Protein AF-X1NGL9-F1 (afdb_monomer_lite)

Structure (mmCIF, N/CA/C/O backbone):
data_AF-X1NGL9-F1
#
_entry.id   AF-X1NGL9-F1
#
loop_
_atom_site.group_PDB
_atom_site.id
_atom_site.type_symbol
_atom_site.label_atom_id
_atom_site.label_alt_id
_atom_site.label_comp_id
_atom_site.label_asym_id
_atom_site.label_entity_id
_atom_site.label_seq_id
_atom_site.pdbx_PDB_ins_code
_atom_site.Cartn_x
_atom_site.Cartn_y
_atom_site.Cartn_z
_atom_site.occupancy
_atom_site.B_iso_or_equiv
_atom_site.auth_seq_id
_atom_site.auth_comp_id
_atom_site.auth_asym_id
_atom_site.auth_atom_id
_atom_site.pdbx_PDB_model_num
ATOM 1 N N . MET A 1 1 ? 33.090 30.933 17.695 1.00 59.09 1 MET A N 1
ATOM 2 C CA . MET A 1 1 ? 31.628 31.175 17.557 1.00 59.09 1 MET A CA 1
ATOM 3 C C . MET A 1 1 ? 31.164 31.366 16.109 1.00 59.09 1 MET A C 1
ATOM 5 O O . MET A 1 1 ? 30.162 30.763 15.754 1.00 59.09 1 MET A O 1
ATOM 9 N N . LYS A 1 2 ? 31.8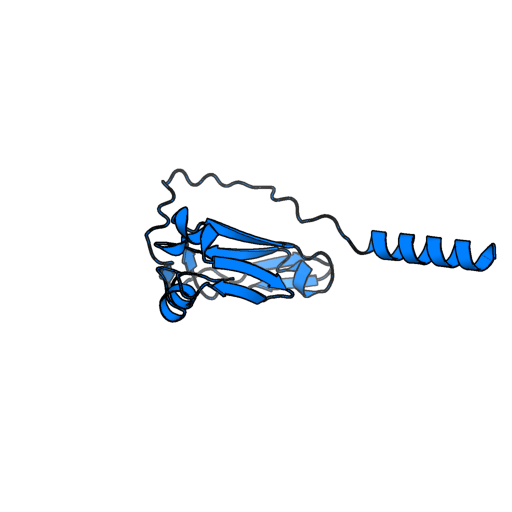51 32.154 15.259 1.00 54.31 2 LYS A N 1
ATOM 10 C CA . LYS A 1 2 ? 31.454 32.348 13.844 1.00 54.31 2 LYS A CA 1
ATOM 11 C C . LYS A 1 2 ? 31.524 31.061 13.002 1.00 54.31 2 LYS A C 1
ATOM 13 O O . LYS A 1 2 ? 30.588 30.763 12.278 1.00 54.31 2 LYS A O 1
ATOM 18 N N . THR A 1 3 ? 32.570 30.256 13.178 1.00 60.88 3 THR A N 1
ATOM 19 C CA . THR A 1 3 ? 32.771 28.967 12.487 1.00 60.88 3 THR A CA 1
ATOM 20 C C . THR A 1 3 ? 31.727 27.905 12.842 1.00 60.88 3 THR A C 1
ATOM 22 O O . THR A 1 3 ? 31.226 27.233 11.951 1.00 60.88 3 THR A O 1
ATOM 25 N N . ILE A 1 4 ? 31.323 27.809 14.114 1.00 69.69 4 ILE A N 1
ATOM 26 C CA . ILE A 1 4 ? 30.252 26.896 14.559 1.00 69.69 4 ILE A CA 1
ATOM 27 C C . ILE A 1 4 ? 28.901 27.294 13.952 1.00 69.69 4 ILE A C 1
ATOM 29 O O . ILE A 1 4 ? 28.158 26.427 13.510 1.00 69.69 4 ILE A O 1
ATOM 33 N N . LYS A 1 5 ? 28.599 28.599 13.871 1.00 59.50 5 LYS A N 1
ATOM 34 C CA . LYS A 1 5 ? 27.375 29.084 13.214 1.00 59.50 5 LYS A CA 1
ATOM 35 C C . LYS A 1 5 ? 27.372 28.789 11.709 1.00 59.50 5 LYS A C 1
ATOM 37 O O . LYS A 1 5 ? 26.340 28.387 11.193 1.00 59.50 5 LYS A O 1
ATOM 42 N N . ILE A 1 6 ? 28.513 28.929 11.029 1.00 69.88 6 ILE A N 1
ATOM 43 C CA . ILE A 1 6 ? 28.652 28.592 9.601 1.00 69.88 6 ILE A CA 1
ATOM 44 C C . ILE A 1 6 ? 28.466 27.086 9.374 1.00 69.88 6 ILE A C 1
ATOM 46 O O . ILE A 1 6 ? 27.727 26.697 8.476 1.00 69.88 6 ILE A O 1
ATOM 50 N N . LEU A 1 7 ? 29.062 26.240 10.220 1.00 68.56 7 LEU A N 1
ATOM 51 C CA . LEU A 1 7 ? 28.894 24.788 10.137 1.00 68.56 7 LEU A CA 1
ATOM 52 C C . LEU A 1 7 ? 27.434 24.370 10.380 1.00 68.56 7 LEU A C 1
ATOM 54 O O . LEU A 1 7 ? 26.912 23.535 9.651 1.00 68.56 7 LEU A O 1
ATOM 58 N N . LEU A 1 8 ? 26.753 24.991 11.351 1.00 69.50 8 LEU A N 1
ATOM 59 C CA . LEU A 1 8 ? 25.343 24.716 11.638 1.00 69.50 8 LEU A CA 1
ATOM 60 C C . LEU A 1 8 ? 24.433 25.113 10.465 1.00 69.50 8 LEU A C 1
ATOM 62 O O . LEU A 1 8 ? 23.533 24.361 10.105 1.00 69.50 8 LEU A O 1
ATOM 66 N N . VAL A 1 9 ? 24.695 26.266 9.839 1.00 73.19 9 VAL A N 1
ATOM 67 C CA . VAL A 1 9 ? 23.958 26.731 8.653 1.00 73.19 9 VAL A CA 1
ATOM 68 C C . VAL A 1 9 ? 24.190 25.799 7.465 1.00 73.19 9 VAL A C 1
ATOM 70 O O . VAL A 1 9 ? 23.229 25.454 6.790 1.00 73.19 9 VAL A O 1
ATOM 73 N N . LEU A 1 10 ? 25.420 25.330 7.239 1.00 70.62 10 LEU A N 1
ATOM 74 C CA . LEU A 1 10 ? 25.724 24.383 6.161 1.00 70.62 10 LEU A CA 1
ATOM 75 C C . LEU A 1 10 ? 25.082 23.008 6.385 1.00 70.62 10 LEU A C 1
ATOM 77 O O . LEU A 1 10 ? 24.603 22.418 5.425 1.00 70.62 10 LEU A O 1
ATOM 81 N N . VAL A 1 11 ? 25.011 22.519 7.627 1.00 70.50 11 VAL A N 1
ATOM 82 C CA . VAL A 1 11 ? 24.317 21.262 7.967 1.00 70.50 11 VAL A CA 1
ATOM 83 C C . VAL A 1 11 ? 22.807 21.386 7.754 1.00 70.50 11 VAL A C 1
ATOM 85 O O . VAL A 1 11 ? 22.203 20.485 7.180 1.00 70.50 11 VAL A O 1
ATOM 88 N N . ILE A 1 12 ? 22.199 22.508 8.153 1.00 64.75 12 ILE A N 1
ATOM 89 C CA . ILE A 1 12 ? 20.773 22.776 7.909 1.00 64.75 12 ILE A CA 1
ATOM 90 C C . ILE A 1 12 ? 20.499 22.897 6.404 1.00 64.75 12 ILE A C 1
ATOM 92 O O . ILE A 1 12 ? 19.533 22.312 5.922 1.00 64.75 12 ILE A O 1
ATOM 96 N N . LEU A 1 13 ? 21.378 23.575 5.655 1.00 56.34 13 LEU A N 1
ATOM 97 C CA . LEU A 1 13 ? 21.262 23.718 4.203 1.00 56.34 13 LEU A CA 1
ATOM 98 C C . LEU A 1 13 ? 21.395 22.360 3.488 1.00 56.34 13 LEU A C 1
ATOM 100 O O . LEU A 1 13 ? 20.606 22.059 2.595 1.00 56.34 13 LEU A O 1
ATOM 104 N N . PHE A 1 14 ? 22.322 21.501 3.928 1.00 57.69 14 PHE A N 1
ATOM 105 C CA . PHE A 1 14 ? 22.457 20.124 3.435 1.00 57.69 14 PHE A CA 1
ATOM 106 C C . PHE A 1 14 ? 21.235 19.254 3.762 1.00 57.69 14 PHE A C 1
ATOM 108 O O . PHE A 1 14 ? 20.799 18.481 2.912 1.00 57.69 14 PHE A O 1
ATOM 115 N N . LEU A 1 15 ? 20.651 19.393 4.958 1.00 54.09 15 LEU A N 1
ATOM 116 C CA . LEU A 1 15 ? 19.433 18.673 5.349 1.00 54.09 15 LEU A CA 1
ATOM 117 C C . LEU A 1 15 ? 18.215 19.097 4.512 1.00 54.09 15 LEU A C 1
ATOM 119 O O . LEU A 1 15 ? 17.375 18.254 4.208 1.00 54.09 15 LEU A O 1
ATOM 123 N N . SER A 1 16 ? 18.129 20.364 4.093 1.00 50.31 16 SER A N 1
ATOM 124 C CA . SER A 1 16 ? 17.039 20.854 3.233 1.00 50.31 16 SER A CA 1
ATOM 125 C C . SER A 1 16 ? 17.126 20.409 1.768 1.00 50.31 16 SER A C 1
ATOM 127 O O . SER A 1 16 ? 16.098 20.363 1.102 1.00 50.31 16 SER A O 1
ATOM 129 N N . ILE A 1 17 ? 18.310 20.041 1.265 1.00 52.09 17 ILE A N 1
ATOM 130 C CA . ILE A 1 17 ? 18.498 19.573 -0.126 1.00 52.09 17 ILE A CA 1
ATOM 131 C C . ILE A 1 17 ? 18.129 18.080 -0.276 1.00 52.09 17 ILE A C 1
ATOM 133 O O . ILE A 1 17 ? 17.976 17.580 -1.385 1.00 52.09 17 ILE A O 1
ATOM 137 N N . ALA A 1 18 ? 17.933 17.354 0.831 1.00 49.56 18 ALA A N 1
ATOM 138 C CA . ALA A 1 18 ? 17.594 15.928 0.814 1.00 49.56 18 ALA A CA 1
ATOM 139 C C . ALA A 1 18 ? 16.103 15.622 0.547 1.00 49.56 18 ALA A C 1
ATOM 141 O O . ALA A 1 18 ? 15.739 14.451 0.434 1.00 49.56 18 ALA A O 1
ATOM 142 N N . CYS A 1 19 ? 15.244 16.640 0.436 1.00 48.62 19 CYS A N 1
ATOM 143 C CA . CYS A 1 19 ? 13.865 16.480 -0.021 1.00 48.62 19 CYS A CA 1
ATOM 144 C C . CYS A 1 19 ? 13.793 16.802 -1.514 1.00 48.62 19 CYS A C 1
ATOM 146 O O . CYS A 1 19 ? 13.626 17.955 -1.900 1.00 48.62 19 CYS A O 1
ATOM 148 N N . SER A 1 20 ? 13.922 15.784 -2.360 1.00 54.19 20 SER A N 1
ATOM 149 C CA . SER A 1 20 ? 13.525 15.902 -3.765 1.00 54.19 20 SER A CA 1
ATOM 150 C C . SER A 1 20 ? 12.012 16.125 -3.847 1.00 54.19 20 SER A C 1
ATOM 152 O O . SER A 1 20 ? 11.256 15.630 -3.005 1.00 54.19 20 SER A O 1
ATOM 154 N N . GLU A 1 21 ? 11.586 16.899 -4.844 1.00 58.03 21 GLU A N 1
ATOM 155 C CA . GLU A 1 21 ? 10.178 17.224 -5.061 1.00 58.03 21 GLU A CA 1
ATOM 156 C C . GLU A 1 21 ? 9.337 15.940 -5.180 1.00 58.03 21 GLU A C 1
ATOM 158 O O . GLU A 1 21 ? 9.787 14.959 -5.786 1.00 58.03 21 GLU A O 1
ATOM 163 N N . PRO A 1 22 ? 8.143 15.895 -4.558 1.00 58.66 22 PRO A N 1
ATOM 164 C CA . PRO A 1 22 ? 7.245 14.763 -4.713 1.00 58.66 22 PRO A CA 1
ATOM 165 C C . PRO A 1 22 ? 6.886 14.592 -6.196 1.00 58.66 22 PRO A C 1
ATOM 167 O O . PRO A 1 22 ? 6.785 15.586 -6.915 1.00 58.66 22 PRO A O 1
ATOM 170 N N . PRO A 1 23 ? 6.694 13.349 -6.662 1.00 56.59 23 PRO A N 1
ATOM 171 C CA . PRO A 1 23 ? 6.366 13.092 -8.058 1.00 56.59 23 PRO A CA 1
ATOM 172 C C . PRO A 1 23 ? 5.095 13.850 -8.459 1.00 56.59 23 PRO A C 1
ATOM 174 O O . PRO A 1 23 ? 4.084 13.805 -7.755 1.00 56.59 23 PRO A O 1
ATOM 177 N N . GLU A 1 24 ? 5.154 14.535 -9.596 1.00 57.03 24 GLU A N 1
ATOM 178 C CA . GLU A 1 24 ? 4.003 15.199 -10.198 1.00 57.03 24 GLU A CA 1
ATOM 179 C C . GLU A 1 24 ? 3.027 14.132 -10.722 1.00 57.03 24 GLU A C 1
ATOM 181 O O . GLU A 1 24 ? 3.393 13.288 -11.540 1.00 57.03 24 GLU A O 1
ATOM 186 N N . ILE A 1 25 ? 1.787 14.121 -10.222 1.00 57.50 25 ILE A N 1
ATOM 187 C CA . ILE A 1 25 ? 0.737 13.206 -10.696 1.00 57.50 25 ILE A CA 1
ATOM 188 C C . ILE A 1 25 ? 0.128 13.822 -11.961 1.00 57.50 25 ILE A C 1
ATOM 190 O O . ILE A 1 25 ? -0.794 14.630 -11.880 1.00 57.50 25 ILE A O 1
ATOM 194 N N . THR A 1 26 ? 0.683 13.491 -13.127 1.00 50.06 26 THR A N 1
ATOM 195 C CA . THR A 1 26 ? 0.393 14.204 -14.387 1.00 50.06 26 THR A CA 1
ATOM 196 C C . THR A 1 26 ? -0.835 13.682 -15.149 1.00 50.06 26 THR A C 1
ATOM 198 O O . THR A 1 26 ? -1.324 14.364 -16.043 1.00 50.06 26 THR A O 1
ATOM 201 N N . GLU A 1 27 ? -1.396 12.522 -14.789 1.00 51.50 27 GLU A N 1
ATOM 202 C CA . GLU A 1 27 ? -2.585 11.971 -15.458 1.00 51.50 27 GLU A CA 1
ATOM 203 C C . GLU A 1 27 ? -3.645 11.487 -14.463 1.00 51.50 27 GLU A C 1
ATOM 205 O O . GLU A 1 27 ? -3.597 10.371 -13.946 1.00 51.50 27 GLU A O 1
ATOM 210 N N . ILE A 1 28 ? -4.672 12.312 -14.240 1.00 54.31 28 ILE A N 1
ATOM 211 C CA . ILE A 1 28 ? -5.953 11.830 -13.717 1.00 54.31 28 ILE A CA 1
ATOM 212 C C . ILE A 1 28 ? -6.701 11.228 -14.907 1.00 54.31 28 ILE A C 1
ATOM 214 O O . ILE A 1 28 ? -7.479 11.906 -15.581 1.00 54.31 28 ILE A O 1
ATOM 218 N N . THR A 1 29 ? -6.464 9.946 -15.191 1.00 50.25 29 THR A N 1
ATOM 219 C CA . THR A 1 29 ? -7.369 9.199 -16.071 1.00 50.25 29 THR A CA 1
ATOM 220 C C . THR A 1 29 ? -8.699 9.090 -15.335 1.00 50.25 29 THR A C 1
ATOM 222 O O . THR A 1 29 ? -8.876 8.246 -14.458 1.00 50.25 29 THR A O 1
ATOM 225 N N . THR A 1 30 ? -9.627 9.996 -15.641 1.00 48.62 30 THR A N 1
ATOM 226 C CA . THR A 1 30 ? -10.991 9.936 -15.116 1.00 48.62 30 THR A CA 1
ATOM 227 C C . THR A 1 30 ? -11.668 8.745 -15.780 1.00 48.62 30 THR A C 1
ATOM 229 O O . THR A 1 30 ? -12.245 8.857 -16.859 1.00 48.62 30 THR A O 1
ATOM 232 N N . SER A 1 31 ? -11.543 7.571 -15.162 1.00 57.81 31 SER A N 1
ATOM 233 C CA . SER A 1 31 ? -12.419 6.441 -15.447 1.00 57.81 31 SER A CA 1
ATOM 234 C C . SER A 1 31 ? -13.853 6.936 -15.255 1.00 57.81 31 SER A C 1
ATOM 236 O O . SER A 1 31 ? -14.202 7.412 -14.178 1.00 57.81 31 SER A O 1
ATOM 238 N N . SER A 1 32 ? -14.679 6.849 -16.295 1.00 58.72 32 SER A N 1
ATOM 239 C CA . SER A 1 32 ? -16.066 7.329 -16.285 1.00 58.72 32 SER A CA 1
ATOM 240 C C . SER A 1 32 ? -17.009 6.484 -15.414 1.00 58.72 32 SER A C 1
ATOM 242 O O . SER A 1 32 ? -18.217 6.707 -15.437 1.00 58.72 32 SER A O 1
ATOM 244 N N . GLY A 1 33 ? -16.491 5.472 -14.711 1.00 65.81 33 GLY A N 1
ATOM 245 C CA . GLY A 1 33 ? -17.251 4.602 -13.819 1.00 65.81 33 GLY A CA 1
ATOM 246 C C . GLY A 1 33 ? -17.362 5.159 -12.400 1.00 65.81 33 GLY A C 1
ATOM 247 O O . GLY A 1 33 ? -16.438 5.789 -11.889 1.00 65.81 33 GLY A O 1
ATOM 248 N N . GLU A 1 34 ? -18.494 4.895 -11.751 1.00 82.19 34 GLU A N 1
ATOM 249 C CA . GLU A 1 34 ? -18.710 5.199 -10.336 1.00 82.19 34 GLU A CA 1
ATOM 250 C C . GLU A 1 34 ? -17.719 4.415 -9.455 1.00 82.19 34 GLU A C 1
ATOM 252 O O . GLU A 1 34 ? -17.606 3.190 -9.557 1.00 82.19 34 GLU A O 1
ATOM 257 N N . ILE A 1 35 ? -17.001 5.118 -8.573 1.00 87.50 35 ILE A N 1
ATOM 258 C CA . ILE A 1 35 ? -16.101 4.486 -7.602 1.00 87.50 35 ILE A CA 1
ATOM 259 C C . ILE A 1 35 ? -16.950 3.842 -6.506 1.00 87.50 35 ILE A C 1
ATOM 261 O O . ILE A 1 35 ? -17.440 4.515 -5.600 1.00 87.50 35 ILE A O 1
ATOM 265 N N . ASN A 1 36 ? -17.083 2.520 -6.558 1.00 93.75 36 ASN A N 1
ATOM 266 C CA . ASN A 1 36 ? -17.742 1.750 -5.510 1.00 93.75 36 ASN A CA 1
ATOM 267 C C . ASN A 1 36 ? -16.709 1.146 -4.555 1.00 93.75 36 ASN A C 1
ATOM 269 O O . ASN A 1 36 ? -16.174 0.080 -4.838 1.00 93.75 36 ASN A O 1
ATOM 273 N N . VAL A 1 37 ? -16.462 1.792 -3.414 1.00 95.25 37 VAL A N 1
ATOM 274 C CA . VAL A 1 37 ? -15.513 1.310 -2.388 1.00 95.25 37 VAL A CA 1
ATOM 275 C C . VAL A 1 37 ? -16.028 0.124 -1.566 1.00 95.25 37 VAL A C 1
ATOM 277 O O . VAL A 1 37 ? -15.332 -0.343 -0.675 1.00 95.25 37 VAL A O 1
ATOM 280 N N . MET A 1 38 ? -17.244 -0.364 -1.817 1.00 96.44 38 MET A N 1
ATOM 281 C CA . MET A 1 38 ? -17.838 -1.477 -1.067 1.00 96.44 38 MET A CA 1
ATOM 282 C C . MET A 1 38 ? -17.517 -2.852 -1.668 1.00 96.44 38 MET A C 1
ATOM 284 O O . MET A 1 38 ? -18.007 -3.860 -1.165 1.00 96.44 38 MET A O 1
ATOM 288 N N . VAL A 1 39 ? -16.713 -2.915 -2.731 1.00 96.06 39 VAL A N 1
ATOM 289 C CA . VAL A 1 39 ? -16.287 -4.174 -3.361 1.00 96.06 39 VAL A CA 1
ATOM 290 C C . VAL A 1 39 ? -14.867 -4.533 -2.950 1.00 96.06 39 VAL A C 1
ATOM 292 O O . VAL A 1 39 ? -14.047 -3.655 -2.687 1.00 96.06 39 VAL A O 1
ATOM 295 N N . ASP A 1 40 ? -14.579 -5.831 -2.893 1.00 97.31 40 ASP A N 1
ATOM 296 C CA . ASP A 1 40 ? -13.214 -6.298 -2.675 1.00 97.31 40 ASP A CA 1
ATOM 297 C C . ASP A 1 40 ? -12.338 -6.084 -3.919 1.00 97.31 40 ASP A C 1
ATOM 299 O O . ASP A 1 40 ? -12.843 -6.130 -5.049 1.00 97.31 40 ASP A O 1
ATOM 303 N N . PRO A 1 41 ? -11.020 -5.881 -3.738 1.00 97.00 41 PRO A N 1
ATOM 304 C CA . PRO A 1 41 ? -10.086 -5.831 -4.846 1.00 97.00 41 PRO A CA 1
ATOM 305 C C . PRO A 1 41 ? -10.089 -7.139 -5.635 1.00 97.00 41 PRO A C 1
ATOM 307 O O . PRO A 1 41 ? -10.112 -8.233 -5.068 1.00 97.00 41 PRO A O 1
ATOM 310 N N . VAL A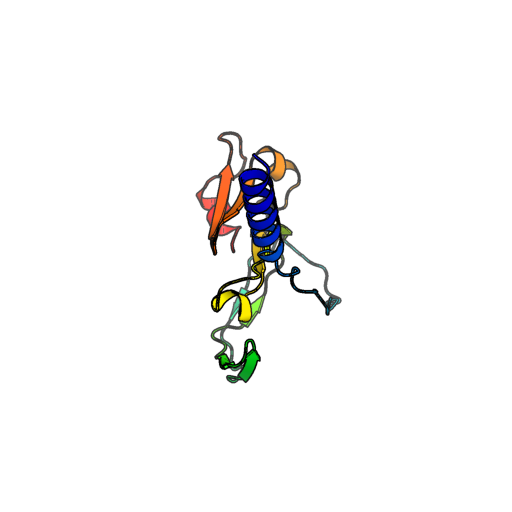 1 42 ? -10.001 -7.026 -6.956 1.00 96.75 42 VAL A N 1
ATOM 311 C CA . VAL A 1 42 ? -9.992 -8.174 -7.861 1.00 96.75 42 VAL A CA 1
ATOM 312 C C . VAL A 1 42 ? -8.606 -8.315 -8.469 1.00 96.75 42 VAL A C 1
ATOM 314 O O . VAL A 1 42 ? -8.097 -7.396 -9.109 1.00 96.75 42 VAL A O 1
ATOM 317 N N . GLN A 1 43 ? -8.012 -9.495 -8.294 1.00 97.25 43 GLN A N 1
ATOM 318 C CA . GLN A 1 43 ? -6.778 -9.888 -8.962 1.00 97.25 43 GLN A CA 1
ATOM 319 C C . GLN A 1 43 ? -7.064 -11.024 -9.941 1.00 97.25 43 GLN A C 1
ATOM 321 O O . GLN A 1 43 ? -7.662 -12.035 -9.578 1.00 97.25 43 GLN A O 1
ATOM 326 N N . THR A 1 44 ? -6.603 -10.878 -11.178 1.00 98.12 44 THR A N 1
ATOM 327 C CA . THR A 1 44 ? -6.731 -11.892 -12.231 1.00 98.12 44 THR A CA 1
ATOM 328 C C . THR A 1 44 ? -5.386 -12.148 -12.903 1.00 98.12 44 THR A C 1
ATOM 330 O O . THR A 1 44 ? -4.432 -11.378 -12.755 1.00 98.12 44 THR A O 1
ATOM 333 N N . SER A 1 45 ? -5.289 -13.255 -13.639 1.00 97.81 45 SER A N 1
ATOM 334 C CA . SER A 1 45 ? -4.131 -13.531 -14.489 1.00 97.81 45 SER A CA 1
ATOM 335 C C . SER A 1 45 ? -3.969 -12.443 -15.547 1.00 97.81 45 SER A C 1
ATOM 337 O O . SER A 1 45 ? -4.956 -11.997 -16.131 1.00 97.81 45 SER A O 1
ATOM 339 N N . THR A 1 46 ? -2.729 -12.074 -15.851 1.00 97.12 46 THR A N 1
ATOM 340 C CA . THR A 1 46 ? -2.416 -11.145 -16.939 1.00 97.12 46 THR A CA 1
ATOM 341 C C . THR A 1 46 ? -1.603 -11.833 -18.025 1.00 97.12 46 THR A C 1
ATOM 343 O O . THR A 1 46 ? -0.762 -12.678 -17.732 1.00 97.12 46 THR A O 1
ATOM 346 N N . ASN A 1 47 ? -1.842 -11.430 -19.271 1.00 96.94 47 ASN A N 1
ATOM 347 C CA . ASN A 1 47 ? -0.999 -11.759 -20.422 1.00 96.94 47 ASN A CA 1
ATOM 348 C C . ASN A 1 47 ? -0.213 -10.528 -20.905 1.00 96.94 47 ASN A C 1
ATOM 350 O O . ASN A 1 47 ? 0.299 -10.522 -22.024 1.00 96.94 47 ASN A O 1
ATOM 354 N N . ALA A 1 48 ? -0.175 -9.457 -20.103 1.00 96.88 48 ALA A N 1
ATOM 355 C CA . ALA A 1 48 ? 0.551 -8.249 -20.458 1.00 96.88 48 ALA A CA 1
ATOM 356 C C . ALA A 1 48 ? 2.044 -8.580 -20.644 1.00 96.88 48 ALA A C 1
ATOM 358 O O . ALA A 1 48 ? 2.648 -9.184 -19.751 1.00 96.88 48 ALA A O 1
ATOM 359 N N . PRO A 1 49 ? 2.642 -8.218 -21.792 1.00 97.62 49 PRO A N 1
ATOM 360 C CA . PRO A 1 49 ? 4.037 -8.526 -22.050 1.00 97.62 49 PRO A CA 1
ATOM 361 C C . PRO A 1 49 ? 4.950 -7.704 -21.128 1.00 97.62 49 PRO A C 1
ATOM 363 O O . PRO A 1 49 ? 4.565 -6.614 -20.689 1.00 97.62 49 PRO A O 1
ATOM 366 N N . PRO A 1 50 ? 6.178 -8.180 -20.857 1.00 98.00 50 PRO A N 1
ATOM 367 C CA . PRO A 1 50 ? 7.193 -7.347 -20.237 1.00 98.00 50 PRO A CA 1
ATOM 368 C C . PRO A 1 50 ? 7.437 -6.069 -21.044 1.00 98.00 50 PRO A C 1
ATOM 370 O O . PRO A 1 50 ? 7.389 -6.086 -22.276 1.00 98.00 50 PRO A O 1
ATOM 373 N N . PHE A 1 51 ? 7.745 -4.975 -20.357 1.00 96.00 51 PHE A N 1
ATOM 374 C CA . PHE A 1 51 ? 8.084 -3.700 -20.985 1.00 96.00 51 PHE A CA 1
ATOM 375 C C . PHE A 1 51 ? 9.338 -3.091 -20.360 1.00 96.00 51 PHE A C 1
ATOM 377 O O . PHE A 1 51 ? 9.693 -3.393 -19.218 1.00 96.00 51 PHE A O 1
ATOM 384 N N . THR A 1 52 ? 10.008 -2.221 -21.116 1.00 96.81 52 THR A N 1
ATOM 385 C CA . THR A 1 52 ? 11.209 -1.528 -20.646 1.00 96.81 52 THR A CA 1
ATOM 386 C C . THR A 1 52 ? 10.855 -0.142 -20.127 1.00 96.81 52 THR A C 1
ATOM 388 O O . THR A 1 52 ? 10.281 0.666 -20.855 1.00 96.81 52 THR A O 1
ATOM 391 N N . LEU A 1 53 ? 11.254 0.159 -18.895 1.00 93.62 53 LEU A N 1
ATOM 392 C CA . LEU A 1 53 ? 11.181 1.491 -18.305 1.00 93.62 53 LEU A CA 1
ATOM 393 C C . LEU A 1 53 ? 12.594 2.073 -18.202 1.00 93.62 53 LEU A C 1
ATOM 395 O O . LEU A 1 53 ? 13.463 1.489 -17.561 1.00 93.62 53 LEU A O 1
ATOM 399 N N . LYS A 1 54 ? 12.828 3.232 -18.821 1.00 93.88 54 LYS A N 1
ATOM 400 C CA . LYS A 1 54 ? 14.098 3.964 -18.711 1.00 93.88 54 LYS A CA 1
ATOM 401 C C . LYS A 1 54 ? 13.987 4.976 -17.581 1.00 93.88 54 LYS A C 1
ATOM 403 O O . LYS A 1 54 ? 13.283 5.971 -17.725 1.00 93.88 54 LYS A O 1
ATOM 408 N N . ALA A 1 55 ? 14.646 4.723 -16.456 1.00 89.75 55 ALA A N 1
ATOM 409 C CA . ALA A 1 55 ? 14.516 5.571 -15.275 1.00 89.75 55 ALA A CA 1
ATOM 410 C C . ALA A 1 55 ? 15.781 5.544 -14.408 1.00 89.75 55 ALA A C 1
ATOM 412 O O . ALA A 1 55 ? 16.399 4.496 -14.206 1.00 89.75 55 ALA A O 1
ATOM 413 N N . GLY A 1 56 ? 16.174 6.718 -13.901 1.00 87.94 56 GLY A N 1
ATOM 414 C CA . GLY A 1 56 ? 17.344 6.883 -13.031 1.00 87.94 56 GLY A CA 1
ATOM 415 C C . GLY A 1 56 ? 18.678 6.455 -13.653 1.00 87.94 56 GLY A C 1
ATOM 416 O O . GLY A 1 56 ? 19.573 6.035 -12.928 1.00 87.94 56 GLY A O 1
ATOM 417 N N . GLY A 1 57 ? 18.800 6.528 -14.983 1.00 91.56 57 GLY A N 1
ATOM 418 C CA . GLY A 1 57 ? 19.999 6.111 -15.721 1.00 91.56 57 GLY A CA 1
ATOM 419 C C . GLY A 1 57 ? 20.093 4.609 -16.011 1.00 91.56 57 GLY A C 1
ATOM 420 O O . GLY A 1 57 ? 21.115 4.168 -16.527 1.00 91.56 57 GLY A O 1
ATOM 421 N N . TYR A 1 58 ? 19.046 3.835 -15.712 1.00 92.44 58 TYR A N 1
ATOM 422 C CA . TYR A 1 58 ? 18.982 2.395 -15.966 1.00 92.44 58 TYR A CA 1
ATOM 423 C C . TYR A 1 58 ? 17.832 2.039 -16.912 1.00 92.44 58 TYR A C 1
ATOM 425 O O . TYR A 1 58 ? 16.807 2.726 -16.957 1.00 92.44 58 TYR A O 1
ATOM 433 N N . ASP A 1 59 ? 17.999 0.914 -17.607 1.00 95.38 59 ASP A N 1
ATOM 434 C CA . ASP A 1 59 ? 16.956 0.259 -18.391 1.00 95.38 59 ASP A CA 1
ATOM 435 C C . ASP A 1 59 ? 16.379 -0.904 -17.568 1.00 95.38 59 ASP A C 1
ATOM 437 O O . ASP A 1 59 ? 17.030 -1.930 -17.368 1.00 95.38 59 ASP A O 1
ATOM 441 N N . TRP A 1 60 ? 15.156 -0.740 -17.067 1.00 94.38 60 TRP A N 1
ATOM 442 C CA . TRP A 1 60 ? 14.462 -1.728 -16.243 1.00 94.38 60 TRP A CA 1
ATOM 443 C C . TRP A 1 60 ? 13.541 -2.582 -17.103 1.00 94.38 60 TRP A C 1
ATOM 445 O O . TRP A 1 60 ? 12.734 -2.036 -17.848 1.00 94.38 60 TRP A O 1
ATOM 455 N N . THR A 1 61 ? 13.597 -3.907 -16.966 1.00 96.75 61 THR A N 1
ATOM 456 C CA . THR A 1 61 ? 12.576 -4.799 -17.539 1.00 96.75 61 THR A CA 1
ATOM 457 C C . THR A 1 61 ? 11.517 -5.087 -16.481 1.00 96.75 61 THR A C 1
ATOM 459 O O . THR A 1 61 ? 11.814 -5.714 -15.465 1.00 96.75 61 THR A O 1
ATOM 462 N N . ILE A 1 62 ? 10.290 -4.622 -16.708 1.00 95.62 62 ILE A N 1
ATOM 463 C CA . ILE A 1 62 ? 9.147 -4.847 -15.822 1.00 95.62 62 ILE A CA 1
ATOM 464 C C . ILE A 1 62 ? 8.295 -5.970 -16.404 1.00 95.62 62 ILE A C 1
ATOM 466 O O . ILE A 1 62 ? 7.817 -5.857 -17.529 1.00 95.62 62 ILE A O 1
ATOM 470 N N . THR A 1 63 ? 8.092 -7.036 -15.628 1.00 97.69 63 THR A N 1
ATOM 471 C CA . THR A 1 63 ? 7.274 -8.196 -16.013 1.00 97.69 63 THR A CA 1
ATOM 472 C C . THR A 1 63 ? 5.970 -8.197 -15.216 1.00 97.69 63 THR A C 1
ATOM 474 O O . THR A 1 63 ? 5.996 -8.548 -14.029 1.00 97.69 63 THR A O 1
ATOM 477 N N . PRO A 1 64 ? 4.827 -7.840 -15.827 1.00 97.12 64 PRO A N 1
ATOM 478 C CA . PRO A 1 64 ? 3.526 -7.901 -15.166 1.00 97.12 64 PRO A CA 1
ATOM 479 C C . PRO A 1 64 ? 3.226 -9.305 -14.620 1.00 97.12 64 PRO A C 1
ATOM 481 O O . PRO A 1 64 ? 3.395 -10.293 -15.328 1.00 97.12 64 PRO A O 1
ATOM 484 N N . GLN A 1 65 ? 2.788 -9.395 -13.360 1.00 97.88 65 GLN A N 1
ATOM 485 C CA . GLN A 1 65 ? 2.458 -10.676 -12.705 1.00 97.88 65 GLN A CA 1
ATOM 486 C C . GLN A 1 65 ? 0.949 -10.925 -12.604 1.00 97.88 65 GLN A C 1
ATOM 488 O O . GLN A 1 65 ? 0.503 -12.069 -12.599 1.00 97.88 65 GLN A O 1
ATOM 493 N N . ALA A 1 66 ? 0.155 -9.859 -12.527 1.00 97.69 66 ALA A N 1
ATOM 494 C CA . ALA A 1 66 ? -1.295 -9.933 -12.439 1.00 97.69 66 ALA A CA 1
ATOM 495 C C . ALA A 1 66 ? -1.935 -8.659 -12.996 1.00 97.69 66 ALA A C 1
ATOM 497 O O . ALA A 1 66 ? -1.287 -7.615 -13.086 1.00 97.69 66 ALA A O 1
ATOM 498 N N . ALA A 1 67 ? -3.214 -8.753 -13.350 1.00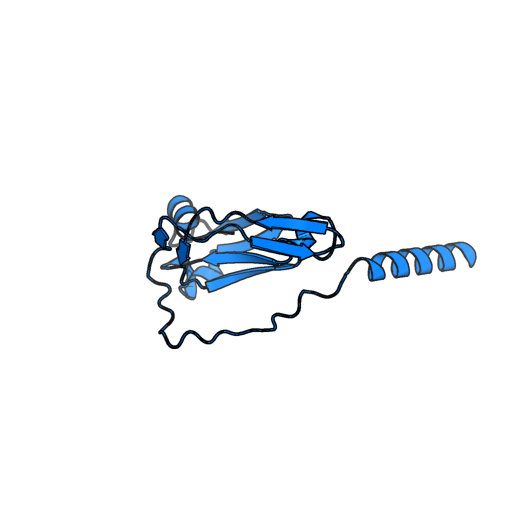 96.81 67 ALA A N 1
ATOM 499 C CA . ALA A 1 67 ? -4.076 -7.595 -13.522 1.00 96.81 67 ALA A CA 1
ATOM 500 C C . ALA A 1 67 ? -4.824 -7.376 -12.205 1.00 96.81 67 ALA A C 1
ATOM 502 O O . ALA A 1 67 ? -5.397 -8.318 -11.652 1.00 96.81 67 ALA A O 1
ATOM 503 N N . TYR A 1 68 ? -4.780 -6.151 -11.691 1.00 95.12 68 TYR A N 1
ATOM 504 C CA . TYR A 1 68 ? -5.327 -5.801 -10.385 1.00 95.12 68 TYR A CA 1
ATOM 505 C C . TYR A 1 68 ? -6.243 -4.585 -10.504 1.00 95.12 68 TYR A C 1
ATOM 507 O O . TYR A 1 68 ? -5.911 -3.614 -11.184 1.00 95.12 68 TYR A O 1
ATOM 515 N N . THR A 1 69 ? -7.402 -4.635 -9.856 1.00 94.75 69 THR A N 1
ATOM 516 C CA . THR A 1 69 ? -8.361 -3.527 -9.801 1.00 94.75 69 THR A CA 1
ATOM 517 C C . THR A 1 69 ? -8.861 -3.359 -8.376 1.00 94.75 69 THR A C 1
ATOM 519 O O . THR A 1 69 ? -9.268 -4.328 -7.737 1.00 94.75 69 THR A O 1
ATOM 522 N N . ILE A 1 70 ? -8.840 -2.121 -7.888 1.00 95.50 70 ILE A N 1
ATOM 523 C CA . ILE A 1 70 ? -9.290 -1.757 -6.548 1.00 95.50 70 ILE A CA 1
ATOM 524 C C . ILE A 1 70 ? -10.073 -0.447 -6.591 1.00 95.50 70 ILE A C 1
ATOM 526 O O . ILE A 1 70 ? -9.672 0.506 -7.257 1.00 95.50 70 ILE A O 1
ATOM 530 N N . HIS A 1 71 ? -11.167 -0.397 -5.834 1.00 95.62 71 HIS A N 1
ATOM 531 C CA . HIS A 1 71 ? -11.852 0.833 -5.460 1.00 95.62 71 HIS A CA 1
ATOM 532 C C . HIS A 1 71 ? -11.686 1.017 -3.954 1.00 95.62 71 HIS A C 1
ATOM 534 O O . HIS A 1 71 ? -12.204 0.230 -3.165 1.00 95.62 71 HIS A O 1
ATOM 540 N N . ALA A 1 72 ? -10.938 2.036 -3.548 1.00 96.62 72 ALA A N 1
ATOM 541 C CA . ALA A 1 72 ? -10.599 2.252 -2.149 1.00 96.62 72 ALA A CA 1
ATOM 542 C C . ALA A 1 72 ? -10.457 3.741 -1.836 1.00 96.62 72 ALA A C 1
ATOM 544 O O . ALA A 1 72 ? -10.236 4.568 -2.719 1.00 96.62 72 ALA A O 1
ATOM 545 N N . GLU A 1 73 ? -10.558 4.065 -0.553 1.00 96.50 73 GLU A N 1
ATOM 546 C CA . GLU A 1 73 ? -10.188 5.365 -0.015 1.00 96.50 73 GLU A CA 1
ATOM 547 C C . GLU A 1 73 ? -8.690 5.379 0.313 1.00 96.50 73 GLU A C 1
ATOM 549 O O . GLU A 1 73 ? -8.163 4.454 0.939 1.00 96.50 73 GLU A O 1
ATOM 554 N N . VAL A 1 74 ? -8.004 6.452 -0.081 1.00 96.94 74 VAL A N 1
ATOM 555 C CA . VAL A 1 74 ? -6.606 6.683 0.292 1.00 96.94 74 VAL A CA 1
ATOM 556 C C . VAL A 1 74 ? -6.561 7.212 1.725 1.00 96.94 74 VAL A C 1
ATOM 558 O O . VAL A 1 74 ? -6.980 8.334 1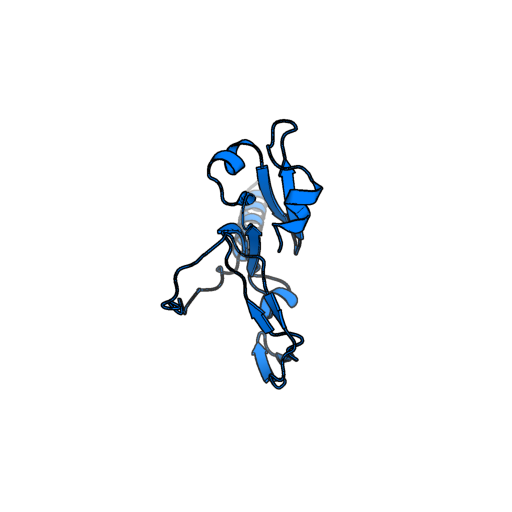.998 1.00 96.94 74 VAL A O 1
ATOM 561 N N . LYS A 1 75 ? -6.034 6.408 2.649 1.00 96.81 75 LYS A N 1
ATOM 562 C CA . LYS A 1 75 ? -5.906 6.747 4.075 1.00 96.81 75 LYS A CA 1
ATOM 563 C C . LYS A 1 75 ? -4.584 7.423 4.426 1.00 96.81 75 LYS A C 1
ATOM 565 O O . LYS A 1 75 ? -4.506 8.136 5.422 1.00 96.81 75 LYS A O 1
ATOM 570 N N . SER A 1 76 ? -3.535 7.177 3.649 1.00 95.88 76 SER A N 1
ATOM 571 C CA . SER A 1 76 ? -2.227 7.816 3.801 1.00 95.88 76 SER A CA 1
ATOM 572 C C . SER A 1 76 ? -1.472 7.747 2.478 1.00 95.88 76 SER A C 1
ATOM 574 O O . SER A 1 76 ? -1.656 6.811 1.701 1.00 95.88 76 SER A O 1
ATOM 576 N N . VAL A 1 77 ? -0.611 8.733 2.242 1.00 96.25 77 VAL A N 1
ATOM 577 C CA . VAL A 1 77 ? 0.296 8.785 1.093 1.00 96.25 77 VAL A CA 1
ATOM 578 C C . VAL A 1 77 ? 1.709 8.958 1.621 1.00 96.25 77 VAL A C 1
ATOM 580 O O . VAL A 1 77 ? 1.964 9.844 2.442 1.00 96.25 77 VAL A O 1
ATOM 583 N N . LYS A 1 78 ? 2.646 8.150 1.128 1.00 94.69 78 LYS A N 1
ATOM 584 C CA . LYS A 1 78 ? 4.067 8.329 1.402 1.00 94.69 78 LYS A CA 1
ATOM 585 C C . LYS A 1 78 ? 4.854 8.436 0.110 1.00 94.69 78 LYS A C 1
ATOM 587 O O . LYS A 1 78 ? 4.896 7.499 -0.677 1.00 94.69 78 LYS A O 1
ATOM 592 N N . THR A 1 79 ? 5.508 9.575 -0.073 1.00 94.31 79 THR A N 1
ATOM 593 C CA . THR A 1 79 ? 6.391 9.833 -1.208 1.00 94.31 79 THR A CA 1
ATOM 594 C C . THR A 1 79 ? 7.842 9.511 -0.852 1.00 94.31 79 THR A C 1
ATOM 596 O O . THR A 1 79 ? 8.277 9.664 0.297 1.00 94.31 79 THR A O 1
ATOM 599 N N . TYR A 1 80 ? 8.593 9.051 -1.848 1.00 90.44 80 TYR A N 1
ATOM 600 C CA . TYR A 1 80 ? 10.020 8.776 -1.769 1.00 90.44 80 TYR A CA 1
ATOM 601 C C . TYR A 1 80 ? 10.738 9.488 -2.882 1.00 90.44 80 TYR A C 1
ATOM 603 O O . TYR A 1 80 ? 10.328 9.465 -4.037 1.00 90.44 80 TYR A O 1
ATOM 611 N N . SER A 1 81 ? 11.865 10.055 -2.504 1.00 86.06 81 SER A N 1
ATOM 612 C CA . SER A 1 81 ? 12.615 10.938 -3.368 1.00 86.06 81 SER A CA 1
ATOM 613 C C . SER A 1 81 ? 14.101 10.528 -3.429 1.00 86.06 81 SER A C 1
ATOM 615 O O . SER A 1 81 ? 14.859 11.044 -4.248 1.00 86.06 81 SER A O 1
ATOM 617 N N . GLY A 1 82 ? 14.513 9.554 -2.603 1.00 84.12 82 GLY A N 1
ATOM 618 C CA . GLY A 1 82 ? 15.871 9.020 -2.543 1.00 84.12 82 GLY A CA 1
ATOM 619 C C . GLY A 1 82 ? 15.919 7.494 -2.429 1.00 84.12 82 GLY A C 1
ATOM 620 O O . GLY A 1 82 ? 15.011 6.859 -1.891 1.00 84.12 82 GLY A O 1
ATOM 621 N N . GLY A 1 83 ? 17.035 6.926 -2.895 1.00 85.12 83 GLY A N 1
ATOM 622 C CA . GLY A 1 83 ? 17.249 5.483 -3.005 1.00 85.12 83 GLY A CA 1
ATOM 623 C C . GLY A 1 83 ? 16.870 4.939 -4.384 1.00 85.12 83 GLY A C 1
ATOM 624 O O . GLY A 1 83 ? 16.040 5.496 -5.090 1.00 85.12 83 GLY A O 1
ATOM 625 N N . TRP A 1 84 ? 17.490 3.833 -4.798 1.00 85.69 84 TRP A N 1
ATOM 626 C CA . TRP A 1 84 ? 17.253 3.282 -6.138 1.00 85.69 84 TRP A CA 1
ATOM 627 C C . TRP A 1 84 ? 15.808 2.788 -6.329 1.00 85.69 84 TRP A C 1
ATOM 629 O O . TRP A 1 84 ? 15.259 2.857 -7.420 1.00 85.69 84 TRP A O 1
ATOM 639 N N . ASN A 1 85 ? 15.162 2.319 -5.261 1.00 86.88 85 ASN A N 1
ATOM 640 C CA . ASN A 1 85 ? 13.788 1.824 -5.302 1.00 86.88 85 ASN A CA 1
ATOM 641 C C . ASN A 1 85 ? 12.758 2.939 -5.538 1.00 86.88 85 ASN A C 1
ATOM 643 O O . ASN A 1 85 ? 11.700 2.668 -6.104 1.00 86.88 85 ASN A O 1
ATOM 647 N N . SER A 1 86 ? 13.042 4.183 -5.131 1.00 90.50 86 SER A N 1
ATOM 648 C CA . SER A 1 86 ? 12.134 5.312 -5.367 1.00 90.50 86 SER A CA 1
ATOM 649 C C . SER A 1 86 ? 12.027 5.684 -6.843 1.00 90.50 86 SER A C 1
ATOM 651 O O . SER A 1 86 ? 11.050 6.307 -7.228 1.00 90.50 86 SER A O 1
ATOM 653 N N . ILE A 1 87 ? 12.990 5.265 -7.672 1.00 90.38 87 ILE A N 1
ATOM 654 C CA . ILE A 1 87 ? 12.949 5.443 -9.129 1.00 90.38 87 ILE A CA 1
ATOM 655 C C . ILE A 1 87 ? 11.762 4.678 -9.735 1.00 90.38 87 ILE A C 1
ATOM 657 O O . ILE A 1 87 ? 11.095 5.193 -10.625 1.00 90.38 87 ILE A O 1
ATOM 661 N N . LEU A 1 88 ? 11.500 3.456 -9.255 1.00 91.12 88 LEU A N 1
ATOM 662 C CA . LEU A 1 88 ? 10.421 2.600 -9.763 1.00 91.12 88 LEU A CA 1
ATOM 663 C C . LEU A 1 88 ? 9.110 2.748 -8.991 1.00 91.12 88 LEU A C 1
ATOM 665 O O . LEU A 1 88 ? 8.034 2.603 -9.558 1.00 91.12 88 LEU A O 1
ATOM 669 N N . SER A 1 89 ? 9.201 2.996 -7.688 1.00 91.56 89 SER A N 1
ATOM 670 C CA . SER A 1 89 ? 8.052 3.133 -6.799 1.00 91.56 89 SER A CA 1
ATOM 671 C C . SER A 1 89 ? 8.236 4.411 -5.977 1.00 91.56 89 SER A C 1
ATOM 673 O O . SER A 1 89 ? 8.787 4.369 -4.873 1.00 91.56 89 SER A O 1
ATOM 675 N N . PRO A 1 90 ? 7.864 5.579 -6.522 1.00 92.25 90 PRO A N 1
ATOM 676 C CA . PRO A 1 90 ? 8.053 6.862 -5.845 1.00 92.25 90 PRO A CA 1
ATOM 677 C C . PRO A 1 90 ? 6.949 7.167 -4.823 1.00 92.25 90 PRO A C 1
ATOM 679 O O . PRO A 1 90 ? 7.111 8.069 -4.004 1.00 92.25 90 PRO A O 1
ATOM 682 N N . VAL A 1 91 ? 5.837 6.425 -4.844 1.00 94.69 91 VAL A N 1
ATOM 683 C CA . VAL A 1 91 ? 4.688 6.619 -3.952 1.00 94.69 91 VAL A CA 1
ATOM 684 C C . VAL A 1 91 ? 4.210 5.273 -3.423 1.00 94.69 91 VAL A C 1
ATOM 686 O O . VAL A 1 91 ? 4.033 4.336 -4.196 1.00 94.69 91 VAL A O 1
ATOM 689 N N . ASP A 1 92 ? 3.956 5.221 -2.120 1.00 95.81 92 ASP A N 1
ATOM 690 C CA . ASP A 1 92 ? 3.201 4.164 -1.454 1.00 95.81 92 ASP A CA 1
ATOM 691 C C . ASP A 1 92 ? 1.856 4.748 -0.990 1.00 95.81 92 ASP A C 1
ATOM 693 O O . ASP A 1 92 ? 1.815 5.852 -0.429 1.00 95.81 92 ASP A O 1
ATOM 697 N N . LEU A 1 93 ? 0.765 3.998 -1.125 1.00 96.94 93 LEU A N 1
ATOM 698 C CA . LEU A 1 93 ? -0.572 4.410 -0.685 1.00 96.94 93 LEU A CA 1
ATOM 699 C C . LEU A 1 93 ? -1.060 3.459 0.399 1.00 96.94 93 LEU A C 1
ATOM 701 O O . LEU A 1 93 ? -1.089 2.267 0.167 1.00 96.94 93 LEU A O 1
ATOM 705 N N . ALA A 1 94 ? -1.502 3.954 1.553 1.00 97.69 94 ALA A N 1
ATOM 706 C CA . ALA A 1 94 ? -2.316 3.128 2.442 1.00 97.69 94 ALA A CA 1
ATOM 707 C C . ALA A 1 94 ? -3.772 3.218 1.977 1.00 97.69 94 ALA A C 1
ATOM 709 O O . ALA A 1 94 ? -4.367 4.297 2.015 1.00 97.69 94 ALA A O 1
ATOM 710 N N . LEU A 1 95 ? -4.332 2.100 1.536 1.00 98.06 95 LEU A N 1
ATOM 711 C CA . LEU A 1 95 ? -5.675 1.987 0.980 1.00 98.06 95 LEU A CA 1
ATOM 712 C C . LEU A 1 95 ? -6.599 1.270 1.961 1.00 98.06 95 LEU A C 1
ATOM 714 O O . LEU A 1 95 ? -6.176 0.346 2.658 1.00 98.06 95 LEU A O 1
ATOM 718 N N . ALA A 1 96 ? -7.866 1.671 1.992 1.00 98.12 96 ALA A N 1
ATOM 719 C CA . ALA A 1 96 ? -8.905 0.993 2.756 1.00 98.12 96 ALA A CA 1
ATOM 720 C C . ALA A 1 96 ? -10.231 0.966 1.985 1.00 98.12 96 ALA A C 1
ATOM 722 O O . ALA A 1 96 ? -10.561 1.916 1.277 1.00 98.12 96 ALA A O 1
ATOM 723 N N . TRP A 1 97 ? -10.998 -0.111 2.132 1.00 98.19 97 TRP A N 1
ATOM 724 C CA . TRP A 1 97 ? -12.282 -0.306 1.451 1.00 98.19 97 TRP A CA 1
ATOM 725 C C . TRP A 1 97 ? -13.359 -0.829 2.415 1.00 98.19 97 TRP A C 1
ATOM 727 O O . TRP A 1 97 ? -13.110 -1.059 3.604 1.00 98.19 97 TRP A O 1
ATOM 737 N N . GLN A 1 98 ? -14.586 -0.953 1.912 1.00 97.94 98 GLN A N 1
ATOM 738 C CA . GLN A 1 98 ? -15.782 -1.373 2.641 1.00 97.94 98 GLN A CA 1
ATOM 739 C C . GLN A 1 98 ? -15.954 -0.634 3.976 1.00 97.94 98 GLN A C 1
ATOM 741 O O . GLN A 1 98 ? -15.974 0.593 4.022 1.00 97.94 98 GLN A O 1
ATOM 746 N N . GLY A 1 99 ? -16.096 -1.362 5.087 1.00 97.44 99 GLY A N 1
ATOM 747 C CA . GLY A 1 99 ? -16.387 -0.793 6.393 1.00 97.44 99 GLY A CA 1
ATOM 748 C C . GLY A 1 99 ? -15.374 0.259 6.841 1.00 97.44 99 GLY A C 1
ATOM 749 O O . GLY A 1 99 ? -15.756 1.196 7.543 1.00 97.44 99 GLY A O 1
ATOM 750 N N . LEU A 1 100 ? -14.121 0.161 6.384 1.00 98.06 100 LEU A N 1
ATOM 751 C CA . LEU A 1 100 ? -13.051 1.079 6.766 1.00 98.06 100 LEU A CA 1
ATOM 752 C C . LEU A 1 100 ? -13.140 2.461 6.090 1.00 98.06 100 LEU A C 1
ATOM 754 O O . LEU A 1 100 ? -12.405 3.376 6.478 1.00 98.06 100 LEU A O 1
ATOM 758 N N . THR A 1 101 ? -14.040 2.644 5.117 1.00 96.56 101 THR A N 1
ATOM 759 C CA . THR A 1 101 ? -14.315 3.951 4.491 1.00 96.56 101 THR A CA 1
ATOM 760 C C . THR A 1 101 ? -15.444 4.720 5.172 1.00 96.56 101 THR A C 1
ATOM 762 O O . THR A 1 101 ? -15.673 5.892 4.876 1.00 96.56 101 THR A O 1
ATOM 765 N N . LYS A 1 102 ? -16.150 4.102 6.130 1.00 95.94 102 LYS A N 1
ATOM 766 C CA . LYS A 1 102 ? -17.186 4.808 6.891 1.00 95.94 102 LYS A CA 1
ATOM 767 C C . LYS A 1 102 ? -16.572 5.951 7.690 1.00 95.94 102 LYS A C 1
ATOM 769 O O . LYS A 1 102 ? -15.532 5.775 8.328 1.00 95.94 102 LYS A O 1
ATOM 774 N N . ALA A 1 103 ? -17.268 7.086 7.723 1.00 92.50 103 ALA A N 1
ATOM 775 C CA . ALA A 1 103 ? -16.812 8.300 8.396 1.00 92.50 103 ALA A CA 1
ATOM 776 C C . ALA A 1 103 ? -16.476 8.093 9.884 1.00 92.50 103 ALA A C 1
ATOM 778 O O . ALA A 1 103 ? -15.508 8.675 10.358 1.00 92.50 103 ALA A O 1
ATOM 779 N N . GLU A 1 104 ? -17.227 7.247 10.596 1.00 93.00 104 GLU A N 1
ATOM 780 C CA . GLU A 1 104 ? -16.995 6.904 12.013 1.00 93.00 104 GLU A CA 1
ATOM 781 C C . GLU A 1 104 ? -15.639 6.224 12.257 1.00 93.00 104 GLU A C 1
ATOM 783 O O . GLU A 1 104 ? -15.050 6.344 13.326 1.00 93.00 104 GLU A O 1
ATOM 788 N N . THR A 1 105 ? -15.086 5.547 11.247 1.00 94.38 105 THR A N 1
ATOM 789 C CA . THR A 1 105 ? -13.840 4.784 11.381 1.00 94.38 105 THR A CA 1
ATOM 790 C C . THR A 1 105 ? -12.649 5.676 11.732 1.00 94.38 105 THR A C 1
ATOM 792 O O . THR A 1 105 ? -11.725 5.224 12.407 1.00 94.38 105 THR A O 1
ATOM 795 N N . LYS A 1 106 ? -12.671 6.951 11.320 1.00 93.31 106 LYS A N 1
ATOM 796 C CA . LYS A 1 106 ? -11.599 7.923 11.599 1.00 93.31 106 LYS A CA 1
ATOM 797 C C . LYS A 1 106 ? -11.408 8.193 13.097 1.00 93.31 106 LYS A C 1
ATOM 799 O O . LYS A 1 106 ? -10.320 8.584 13.506 1.00 93.31 106 LYS A O 1
ATOM 804 N N . ASP A 1 107 ? -12.454 7.979 13.896 1.00 96.19 107 ASP A N 1
ATOM 805 C CA . ASP A 1 107 ? -12.435 8.225 15.338 1.00 96.19 107 ASP A CA 1
ATOM 806 C C . ASP A 1 107 ? -11.790 7.051 16.094 1.00 96.19 107 ASP A C 1
ATOM 808 O O . ASP A 1 107 ? -11.345 7.196 17.233 1.00 96.19 107 ASP A O 1
ATOM 812 N N . TYR A 1 108 ? -11.69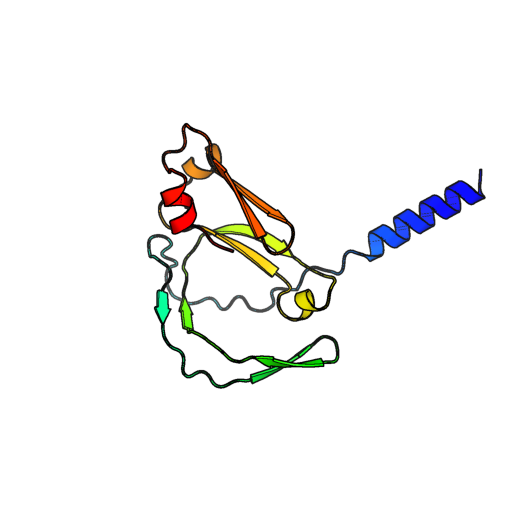3 5.885 15.445 1.00 97.44 108 TYR A N 1
ATOM 813 C CA . TYR A 1 108 ? -11.203 4.652 16.055 1.00 97.44 108 TYR A CA 1
ATOM 814 C C . TYR A 1 108 ? -9.907 4.137 15.447 1.00 97.44 108 TYR A C 1
ATOM 816 O O . TYR A 1 108 ? -9.173 3.436 16.145 1.00 97.44 108 TYR A O 1
ATOM 824 N N . ILE A 1 109 ? -9.625 4.439 14.177 1.00 97.81 109 ILE A N 1
ATOM 825 C CA . ILE A 1 109 ? -8.508 3.864 13.428 1.00 97.81 109 ILE A CA 1
ATOM 826 C C . ILE A 1 109 ? -7.651 4.971 12.824 1.00 97.81 109 ILE A C 1
ATOM 828 O O . ILE A 1 109 ? -8.133 5.847 12.110 1.00 97.81 109 ILE A O 1
ATOM 832 N N . THR A 1 110 ? -6.348 4.883 13.072 1.00 97.50 110 THR A N 1
ATOM 833 C CA . THR A 1 110 ? -5.344 5.780 12.491 1.00 97.50 110 THR A CA 1
ATOM 834 C C . THR A 1 110 ? -4.377 4.989 11.627 1.00 97.50 110 THR A C 1
ATOM 836 O O . THR A 1 110 ? -3.991 3.875 11.985 1.00 97.50 110 THR A O 1
ATOM 839 N N . TYR A 1 111 ? -3.973 5.582 10.505 1.00 97.81 111 TYR A N 1
ATOM 840 C CA . TYR A 1 111 ? -3.035 5.003 9.550 1.00 97.81 111 TYR A CA 1
ATOM 841 C C . TYR A 1 111 ? -1.772 5.856 9.494 1.00 97.81 111 TYR A C 1
ATOM 843 O O . TYR A 1 111 ? -1.817 7.078 9.615 1.00 97.81 111 TYR A O 1
ATOM 851 N N . SER A 1 112 ? -0.628 5.209 9.320 1.00 97.00 112 SER A N 1
ATOM 852 C CA . SER A 1 112 ? 0.653 5.881 9.117 1.00 97.00 112 SER A CA 1
ATOM 853 C C . SER A 1 112 ? 1.551 5.030 8.231 1.00 97.00 112 SER A C 1
ATOM 855 O O . SER A 1 112 ? 1.361 3.820 8.133 1.00 97.00 112 SER A O 1
ATOM 857 N N . GLN A 1 113 ? 2.543 5.640 7.592 1.00 97.62 113 GLN A N 1
ATOM 858 C CA . GLN A 1 113 ? 3.507 4.926 6.755 1.00 97.62 113 GLN A CA 1
ATOM 859 C C . GLN A 1 113 ? 4.937 5.300 7.143 1.00 97.62 113 GLN A C 1
ATOM 861 O O . GLN A 1 113 ? 5.261 6.470 7.369 1.00 97.62 113 GLN A O 1
ATOM 866 N N . ARG A 1 114 ? 5.821 4.300 7.201 1.00 93.44 114 ARG A N 1
ATOM 867 C CA . ARG A 1 114 ? 7.262 4.491 7.420 1.00 93.44 114 ARG A CA 1
ATOM 868 C C . ARG A 1 114 ? 8.041 3.404 6.702 1.00 93.44 114 ARG A C 1
ATOM 870 O O . ARG A 1 114 ? 7.793 2.222 6.921 1.00 93.44 114 ARG A O 1
ATOM 877 N N . ASN A 1 115 ? 9.034 3.816 5.908 1.00 90.12 115 ASN A N 1
ATOM 878 C CA . ASN A 1 115 ? 9.605 2.959 4.865 1.00 90.12 115 ASN A CA 1
ATOM 879 C C . ASN A 1 115 ? 8.462 2.345 4.035 1.00 90.12 115 ASN A C 1
ATOM 881 O O . ASN A 1 115 ? 7.337 2.831 4.094 1.00 90.12 115 ASN A O 1
ATOM 885 N N . ARG A 1 116 ? 8.715 1.245 3.331 1.00 91.69 116 ARG A N 1
ATOM 886 C CA . ARG A 1 116 ? 7.739 0.580 2.452 1.00 91.69 116 ARG A CA 1
ATOM 887 C C . ARG A 1 116 ? 6.595 -0.153 3.173 1.00 91.69 116 ARG A C 1
ATOM 889 O O . ARG A 1 116 ? 6.075 -1.136 2.669 1.00 91.69 116 ARG A O 1
ATOM 896 N N . TRP A 1 117 ? 6.240 0.284 4.379 1.00 94.94 117 TRP A N 1
ATOM 897 C CA . TRP A 1 117 ? 5.236 -0.340 5.233 1.00 94.94 117 TRP A CA 1
ATOM 898 C C . TRP A 1 117 ? 4.203 0.688 5.669 1.00 94.94 117 TRP A C 1
ATOM 900 O O . TRP A 1 117 ? 4.545 1.820 6.035 1.00 94.94 117 TRP A O 1
ATOM 910 N N . TYR A 1 118 ? 2.942 0.262 5.683 1.00 97.06 118 TYR A N 1
ATOM 911 C CA . TYR A 1 118 ? 1.908 0.956 6.435 1.00 97.06 118 TYR A CA 1
ATOM 912 C C . TYR A 1 118 ? 1.730 0.312 7.810 1.00 97.06 118 TYR A C 1
ATOM 914 O O . TYR A 1 118 ? 2.042 -0.858 8.030 1.00 97.06 118 TYR A O 1
ATOM 922 N N . TYR A 1 119 ? 1.233 1.113 8.736 1.00 97.69 119 TYR A N 1
ATOM 923 C CA . TYR A 1 119 ? 0.895 0.729 10.090 1.00 97.69 119 TYR A CA 1
ATOM 924 C C . TYR A 1 119 ? -0.484 1.283 10.400 1.00 97.69 119 TYR A C 1
ATOM 926 O O . TYR A 1 119 ? -0.823 2.392 9.976 1.00 97.69 119 TYR A O 1
ATOM 934 N N . TYR A 1 120 ? -1.237 0.549 11.204 1.00 97.44 120 TYR A N 1
ATOM 935 C CA . TYR A 1 120 ? -2.488 1.028 11.761 1.00 97.44 120 TYR A CA 1
ATOM 936 C C . TYR A 1 120 ? -2.487 0.875 13.279 1.00 97.44 120 TYR A C 1
ATOM 938 O O . TYR A 1 120 ? -1.802 0.022 13.851 1.00 97.44 120 TYR A O 1
ATOM 946 N N . ARG A 1 121 ? -3.262 1.727 13.940 1.00 97.50 121 ARG A N 1
ATOM 947 C CA . ARG A 1 121 ? -3.666 1.561 15.338 1.00 97.50 121 ARG A CA 1
ATOM 948 C C . ARG A 1 121 ? -5.174 1.653 15.390 1.00 97.50 121 ARG A C 1
ATOM 950 O O . ARG A 1 121 ? -5.742 2.492 14.695 1.00 97.50 121 ARG A O 1
ATOM 957 N N . TYR A 1 122 ? -5.792 0.826 16.220 1.00 97.75 122 TYR A N 1
ATOM 958 C CA . TYR A 1 122 ? -7.234 0.833 16.411 1.00 97.75 122 TYR A CA 1
ATOM 959 C C . TYR A 1 122 ? -7.580 0.834 17.901 1.00 97.75 122 TYR A C 1
ATOM 961 O O . TYR A 1 122 ? -6.863 0.254 18.719 1.00 97.75 122 TYR A O 1
ATOM 969 N N . SER A 1 123 ? -8.656 1.535 18.252 1.00 97.25 123 SER A N 1
ATOM 970 C CA . SER A 1 123 ? -9.227 1.544 19.599 1.00 97.25 123 SER A CA 1
ATOM 971 C C . SER A 1 123 ? -9.947 0.227 19.894 1.00 97.25 123 SER A C 1
ATOM 973 O O . SER A 1 123 ? -10.533 -0.376 18.998 1.00 97.25 123 SER A O 1
ATOM 975 N N . SER A 1 124 ? -9.999 -0.178 21.166 1.00 95.75 124 SER A N 1
ATOM 976 C CA . SER A 1 124 ? -10.854 -1.289 21.615 1.00 95.75 124 SER A CA 1
ATOM 977 C C . SER A 1 124 ? -12.351 -1.022 21.412 1.00 95.75 124 SER A C 1
ATOM 979 O O . SER A 1 124 ? -13.143 -1.956 21.440 1.00 95.75 124 SER A O 1
ATOM 981 N N . GLN A 1 125 ? -12.736 0.240 21.203 1.00 96.44 125 GLN A N 1
ATOM 982 C CA . GLN A 1 125 ? -14.104 0.657 20.878 1.00 96.44 125 GLN A CA 1
ATOM 983 C C . GLN A 1 125 ? -14.396 0.642 19.370 1.00 96.44 125 GLN A C 1
ATOM 985 O O . GLN A 1 125 ? -15.506 0.976 18.966 1.00 96.44 125 GLN A O 1
ATOM 990 N N . SER A 1 126 ? -13.407 0.296 18.537 1.00 96.56 126 SER A N 1
ATOM 991 C CA . SER A 1 126 ? -13.594 0.173 17.093 1.00 96.56 126 SER A CA 1
ATOM 992 C C . SER A 1 126 ? -14.686 -0.857 16.781 1.00 96.56 126 SER A C 1
ATOM 994 O O . SER A 1 126 ? -14.651 -1.955 17.341 1.00 96.56 126 SER A O 1
ATOM 996 N N . PRO A 1 127 ? -15.610 -0.569 15.846 1.00 96.06 127 PRO A N 1
ATOM 997 C CA . PRO A 1 127 ? -16.566 -1.567 15.367 1.00 96.06 127 PRO A CA 1
ATOM 998 C C . PRO A 1 127 ? -15.893 -2.675 14.537 1.00 96.06 127 PRO A C 1
ATOM 1000 O O . PRO A 1 127 ? -16.517 -3.698 14.261 1.00 96.06 127 PRO A O 1
ATOM 1003 N N . TYR A 1 128 ? -14.631 -2.479 14.138 1.00 97.44 128 TYR A N 1
ATOM 1004 C CA . TYR A 1 128 ? -13.833 -3.433 13.374 1.00 97.44 128 TYR A CA 1
ATOM 1005 C C . TYR A 1 128 ? -12.661 -3.950 14.200 1.00 97.44 128 TYR A C 1
ATOM 1007 O O . TYR A 1 128 ? -11.899 -3.163 14.773 1.00 97.44 128 TYR A O 1
ATOM 1015 N N . ASP A 1 129 ? -12.501 -5.269 14.217 1.00 97.12 129 ASP A N 1
ATOM 1016 C CA . ASP A 1 129 ? -11.369 -5.932 14.847 1.00 97.12 129 ASP A CA 1
ATOM 1017 C C . ASP A 1 129 ? -10.133 -5.970 13.931 1.00 97.12 129 ASP A C 1
ATOM 1019 O O . ASP A 1 129 ? -10.159 -5.585 12.758 1.00 97.12 129 ASP A O 1
ATOM 1023 N N . MET A 1 130 ? -9.024 -6.469 14.477 1.00 97.06 130 MET A N 1
ATOM 1024 C CA . MET A 1 130 ? -7.767 -6.633 13.745 1.00 97.06 130 MET A CA 1
ATOM 1025 C C . MET A 1 130 ? -7.927 -7.461 12.460 1.00 97.06 130 MET A C 1
ATOM 1027 O O . MET A 1 130 ? -7.344 -7.124 11.430 1.00 97.06 130 MET A O 1
ATOM 1031 N N . SER A 1 131 ? -8.711 -8.541 12.512 1.00 98.06 131 SER A N 1
ATOM 1032 C CA . SER A 1 131 ? -8.912 -9.444 11.375 1.00 98.06 131 SER A CA 1
ATOM 1033 C C . SER A 1 131 ? -9.629 -8.739 10.229 1.00 98.06 131 SER A C 1
ATOM 1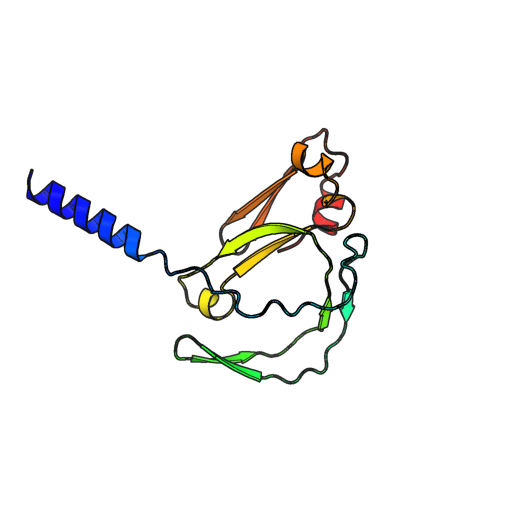035 O O . SER A 1 131 ? -9.261 -8.920 9.068 1.00 98.06 131 SER A O 1
ATOM 1037 N N . TYR A 1 132 ? -10.627 -7.916 10.548 1.00 98.31 132 TYR A N 1
ATOM 1038 C CA . TYR A 1 132 ? -11.338 -7.103 9.576 1.00 98.31 132 TYR A CA 1
ATOM 1039 C C . TYR A 1 132 ? -10.419 -6.040 8.975 1.00 98.31 132 TYR A C 1
ATOM 1041 O O . TYR A 1 132 ? -10.374 -5.912 7.755 1.00 98.31 132 TYR A O 1
ATOM 1049 N N . ILE A 1 133 ? -9.642 -5.328 9.798 1.00 98.00 133 ILE A N 1
ATOM 1050 C CA . ILE A 1 133 ? -8.735 -4.276 9.316 1.00 98.00 133 ILE A CA 1
ATOM 1051 C C . ILE A 1 133 ? -7.711 -4.849 8.328 1.00 98.00 133 ILE A C 1
ATOM 1053 O O . ILE A 1 133 ? -7.545 -4.304 7.241 1.00 98.00 133 ILE A O 1
ATOM 1057 N N . ILE A 1 134 ? -7.082 -5.982 8.658 1.00 97.12 134 ILE A N 1
ATOM 1058 C CA . ILE A 1 134 ? -6.081 -6.634 7.793 1.00 97.12 134 ILE A CA 1
ATOM 1059 C C . ILE A 1 134 ? -6.686 -7.091 6.460 1.00 97.12 134 ILE A C 1
ATOM 1061 O O . ILE A 1 134 ? -6.007 -7.066 5.440 1.00 97.12 134 ILE A O 1
ATOM 1065 N N . ARG A 1 135 ? -7.953 -7.518 6.453 1.00 97.81 135 ARG A N 1
ATOM 1066 C CA . ARG A 1 135 ? -8.632 -7.985 5.235 1.00 97.81 135 ARG A CA 1
ATOM 1067 C C . ARG A 1 135 ? -9.145 -6.857 4.346 1.00 97.81 135 ARG A C 1
ATOM 1069 O O . ARG A 1 135 ? -9.383 -7.127 3.178 1.00 97.81 135 ARG A O 1
ATOM 1076 N N . HIS A 1 136 ? -9.304 -5.645 4.880 1.00 98.44 136 HIS A N 1
ATOM 1077 C CA . HIS A 1 136 ? -9.913 -4.515 4.167 1.00 98.44 136 HIS A CA 1
ATOM 1078 C C . HIS A 1 136 ? -9.004 -3.278 4.073 1.00 98.44 136 HIS A C 1
ATOM 1080 O O . HIS A 1 136 ? -9.481 -2.170 3.817 1.00 98.44 136 HIS A O 1
ATOM 1086 N N . SER A 1 137 ? -7.696 -3.450 4.299 1.00 98.12 137 SER A N 1
ATOM 1087 C CA . SER A 1 137 ? -6.684 -2.416 4.074 1.00 98.12 137 SER A CA 1
ATOM 1088 C C . SER A 1 137 ? -5.361 -2.990 3.560 1.00 98.12 137 SER A C 1
ATOM 1090 O O . SER A 1 137 ? -5.004 -4.131 3.858 1.00 98.12 137 SER A O 1
ATOM 1092 N N . ALA A 1 138 ? -4.629 -2.204 2.768 1.00 96.94 138 ALA A N 1
ATOM 1093 C CA . ALA A 1 138 ? -3.368 -2.609 2.143 1.00 96.94 138 ALA A CA 1
ATOM 1094 C C . ALA A 1 138 ? -2.443 -1.410 1.870 1.00 96.94 138 ALA A C 1
ATOM 1096 O O . ALA A 1 138 ? -2.881 -0.261 1.928 1.00 96.94 138 ALA A O 1
ATOM 1097 N N . ASN A 1 139 ? -1.170 -1.697 1.577 1.00 94.00 139 ASN A N 1
ATOM 1098 C CA . ASN A 1 139 ? -0.213 -0.771 0.961 1.00 94.00 139 ASN A CA 1
ATOM 1099 C C . ASN A 1 139 ? 0.234 -1.350 -0.377 1.00 94.00 139 ASN A C 1
ATOM 1101 O O . ASN A 1 139 ? 0.576 -2.556 -0.356 1.00 94.00 139 ASN A O 1
#

pLDDT: mean 86.49, std 16.17, range [48.62, 98.44]

Foldseek 3Di:
DVVVVVVVVVVVVVVVVQDDDFDDPPDPPPPVDDQALQDAKDKAADPDAWDWDCWPNDTDTDGDGIDIDHRWDFQDKDADDDDPVCRVVRIDTKTFGRPCPDPCNVVFKHWDDDPNDIDMGGDPPHPDDPVRRVRGIDD

Organism: NCBI:txid412755

Secondary structure (DSSP, 8-state):
-HHHHHHHHHHHHHHHHT-PPPPP-------SS---TTSPPEEE---PPPEEEEETTEEEEE----EEE---EEEEEEE--SSHHHHH--EEEEEE-GGGGSGGGGGTEEEEEETTEEEEEE-TT-SS-HHHHHHSEE-

Sequence (139 aa):
MKTIKILLVLVILFLSIACSEPPEITEITTSSGEINVMVDPVQTSTNAPPFTLKAGGYDWTITPQAAYTIHAEVKSVKTYSGGWNSILSPVDLALAWQGLTKAETKDYITYSQRNRWYYYRYSSQSPYDMSYIIRHSAN

Radius of gyration: 20.16 Å; chains: 1; bounding box: 52×46×44 Å